Protein AF-A0A151CK76-F1 (afdb_monomer)

Organism: NCBI:txid1630136

Nearest PDB structures (foldseek):
  1dqe-assembly1_A  TM=3.018E-01  e=1.973E+00  Bombyx mori

pLDDT: mean 89.08, std 11.58, range [37.12, 98.38]

Secondary structure (DSSP, 8-state):
-PPPPPHHHHHHHTSPPPGGG-EEEEEEETTTEEEEEEE-SHHHHHHHHS--STT-EEE--HHHHHHHIIIII--HHHHHHHHHHHHH-SSHHHHHHHHHHHHHHHHHHHHHHHTT---

Structure (mmCIF, N/CA/C/O backbone):
data_AF-A0A151CK76-F1
#
_entry.id   AF-A0A151CK76-F1
#
loop_
_atom_site.group_PDB
_atom_site.id
_atom_site.type_symbol
_atom_site.label_atom_id
_atom_site.label_alt_id
_atom_site.label_comp_id
_atom_site.label_asym_id
_atom_site.label_entity_id
_atom_site.label_seq_id
_atom_site.pdbx_PDB_ins_code
_atom_site.Cartn_x
_atom_site.Cartn_y
_atom_site.Cartn_z
_atom_site.occupancy
_atom_site.B_iso_or_equiv
_atom_site.auth_seq_id
_atom_site.auth_comp_id
_atom_site.auth_asym_id
_atom_site.auth_atom_id
_atom_site.pdbx_PDB_model_num
ATOM 1 N N . MET A 1 1 ? -14.983 19.198 9.510 1.00 37.12 1 MET A N 1
ATOM 2 C CA . MET A 1 1 ? -15.018 18.260 10.650 1.00 37.12 1 MET A 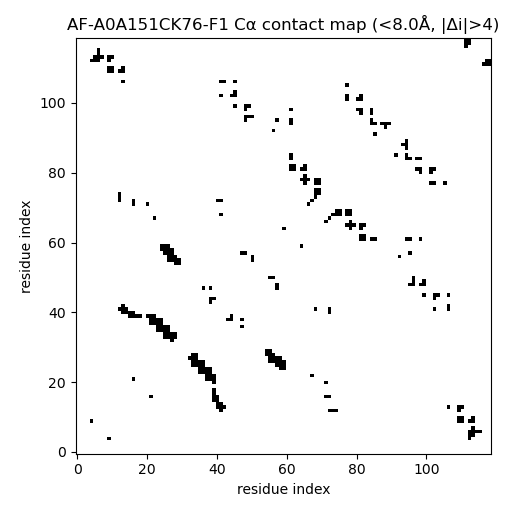CA 1
ATOM 3 C C . MET A 1 1 ? -14.201 17.049 10.220 1.00 37.12 1 MET A C 1
ATOM 5 O O . MET A 1 1 ? -14.651 16.360 9.319 1.00 37.12 1 MET A O 1
ATOM 9 N N . LYS A 1 2 ? -12.963 16.871 10.708 1.00 46.72 2 LYS A N 1
ATOM 10 C CA . LYS A 1 2 ? -12.204 15.639 10.419 1.00 46.72 2 LYS A CA 1
ATOM 11 C C . LYS A 1 2 ? -12.940 14.511 11.141 1.00 46.72 2 LYS A C 1
ATOM 13 O O . LYS A 1 2 ? -13.109 14.603 12.353 1.00 46.72 2 LYS A O 1
ATOM 18 N N . ALA A 1 3 ? -13.474 13.543 10.403 1.00 59.69 3 ALA A N 1
ATOM 19 C CA . ALA A 1 3 ? -14.060 12.362 11.018 1.00 59.69 3 ALA A CA 1
ATOM 20 C C . ALA A 1 3 ? -12.950 11.649 11.800 1.00 59.69 3 ALA A C 1
ATOM 22 O O . ALA A 1 3 ? -11.884 11.383 11.245 1.00 59.69 3 ALA A O 1
ATOM 23 N N . PHE A 1 4 ? -13.166 11.422 13.093 1.00 77.00 4 PHE A N 1
ATOM 24 C CA . PHE A 1 4 ? -12.249 10.620 13.892 1.00 77.00 4 PHE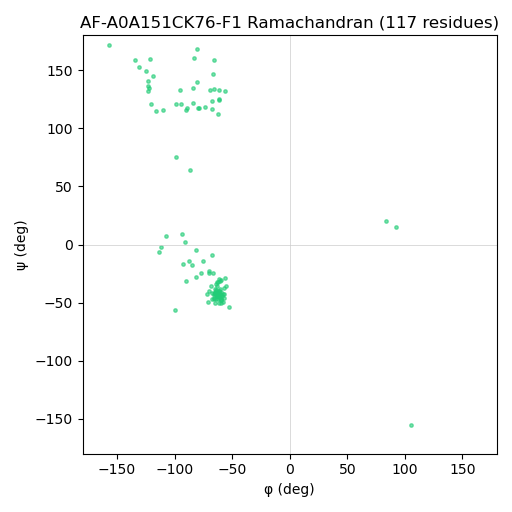 A CA 1
ATOM 25 C C . PHE A 1 4 ? -12.439 9.161 13.485 1.00 77.00 4 PHE A C 1
ATOM 27 O O . PHE A 1 4 ? -13.540 8.631 13.614 1.00 77.00 4 PHE A O 1
ATOM 34 N N . MET A 1 5 ? -11.378 8.545 12.966 1.00 88.81 5 MET A N 1
ATOM 35 C CA . MET A 1 5 ? -11.363 7.124 12.640 1.00 88.81 5 MET A CA 1
ATOM 36 C C . MET A 1 5 ? -11.393 6.299 13.928 1.00 88.81 5 MET A C 1
ATOM 38 O O . MET A 1 5 ? -10.647 6.559 14.872 1.00 88.81 5 MET A O 1
ATOM 42 N N . THR A 1 6 ? -12.264 5.299 13.968 1.00 93.31 6 THR A N 1
ATOM 43 C CA . THR A 1 6 ? -12.392 4.369 15.090 1.00 93.31 6 THR A CA 1
ATOM 44 C C . THR A 1 6 ? -11.359 3.244 15.009 1.00 93.31 6 THR A C 1
ATOM 46 O O . THR A 1 6 ? -10.859 2.907 13.937 1.00 93.31 6 THR A O 1
ATOM 49 N N . GLN A 1 7 ? -11.093 2.578 16.138 1.00 93.31 7 GLN A N 1
ATOM 50 C CA . GLN A 1 7 ? -10.227 1.387 16.173 1.00 93.31 7 GLN A CA 1
ATOM 51 C C . GLN A 1 7 ? -10.727 0.276 15.245 1.00 93.31 7 GLN A C 1
ATOM 53 O O . GLN A 1 7 ? -9.930 -0.406 14.609 1.00 93.31 7 GLN A O 1
ATOM 58 N N . LYS A 1 8 ? -12.054 0.106 15.149 1.00 94.00 8 LYS A N 1
ATOM 59 C CA . LYS A 1 8 ? -12.674 -0.908 14.291 1.00 94.00 8 LYS A CA 1
ATOM 60 C C . LYS A 1 8 ? -12.453 -0.602 12.811 1.00 94.00 8 LYS A C 1
ATOM 62 O O . LYS A 1 8 ? -12.174 -1.519 12.050 1.00 94.00 8 LYS A O 1
ATOM 67 N N . GLU A 1 9 ? -12.576 0.660 12.410 1.00 94.75 9 GLU A N 1
ATOM 68 C CA . GLU A 1 9 ? -12.291 1.082 11.034 1.00 94.75 9 GLU A CA 1
ATOM 69 C C . GLU A 1 9 ? -10.806 0.920 10.711 1.00 94.75 9 GLU A C 1
ATOM 71 O O . GLU A 1 9 ? -10.475 0.363 9.671 1.00 94.75 9 GLU A O 1
ATOM 76 N N . ALA A 1 10 ? -9.911 1.309 11.624 1.00 96.19 10 ALA A N 1
ATOM 77 C CA . ALA A 1 10 ? -8.477 1.118 11.428 1.00 96.19 10 ALA A CA 1
ATOM 78 C C . ALA A 1 10 ? -8.101 -0.368 11.295 1.00 96.19 10 ALA A C 1
ATOM 80 O O . ALA A 1 10 ? -7.380 -0.746 10.376 1.00 96.19 10 ALA A O 1
ATOM 81 N N . ALA A 1 11 ? -8.645 -1.225 12.165 1.00 96.06 11 ALA A N 1
ATOM 82 C CA . ALA A 1 11 ? -8.458 -2.671 12.081 1.00 96.06 11 ALA A CA 1
ATOM 83 C C . ALA A 1 11 ? -9.051 -3.259 10.792 1.00 96.06 11 ALA A C 1
ATOM 85 O O . ALA A 1 11 ? -8.477 -4.179 10.223 1.00 96.06 11 ALA A O 1
ATOM 86 N N . HIS A 1 12 ? -10.176 -2.722 10.310 1.00 96.75 12 HIS A N 1
ATOM 87 C CA . HIS A 1 12 ? -10.742 -3.129 9.029 1.00 96.75 12 HIS A CA 1
ATOM 88 C C . HIS A 1 12 ? -9.814 -2.774 7.865 1.00 96.75 12 HIS A C 1
ATOM 90 O O . HIS A 1 12 ? -9.627 -3.607 6.993 1.00 96.75 12 HIS A O 1
ATOM 96 N N . LEU A 1 13 ? -9.192 -1.594 7.844 1.00 97.75 13 LEU A N 1
ATOM 97 C CA . LEU A 1 13 ? -8.258 -1.222 6.772 1.00 97.75 13 LEU A CA 1
ATOM 98 C C . LEU A 1 13 ? -6.939 -2.016 6.805 1.00 97.75 13 LEU A C 1
ATOM 100 O O . LEU A 1 13 ? -6.305 -2.173 5.770 1.00 97.75 13 LEU A O 1
ATOM 104 N N . LEU A 1 14 ? -6.536 -2.533 7.969 1.00 97.50 14 LEU A N 1
ATOM 105 C CA . LEU A 1 14 ? -5.331 -3.362 8.135 1.00 97.50 14 LEU A CA 1
ATOM 106 C C . LEU A 1 14 ? -5.580 -4.871 7.986 1.00 97.50 14 LEU A C 1
ATOM 108 O O . LEU A 1 14 ? -4.661 -5.658 8.202 1.00 97.50 14 LEU A O 1
ATOM 112 N N . ARG A 1 15 ? -6.812 -5.288 7.688 1.00 98.00 15 ARG A N 1
ATOM 113 C CA . ARG A 1 15 ? -7.159 -6.707 7.546 1.00 98.00 15 ARG A CA 1
ATOM 114 C C . ARG A 1 15 ? -6.455 -7.346 6.345 1.00 98.00 15 ARG A C 1
ATOM 116 O O . ARG A 1 15 ? -6.125 -6.659 5.382 1.00 98.00 15 ARG A O 1
ATOM 123 N N . GLU A 1 16 ? -6.350 -8.666 6.395 1.00 98.38 16 GLU A N 1
ATOM 124 C CA . GLU A 1 16 ? -6.133 -9.505 5.216 1.00 98.38 16 GLU A CA 1
ATOM 125 C C . GLU A 1 16 ? -7.363 -9.431 4.298 1.00 98.38 16 GLU A C 1
ATOM 127 O O . GLU A 1 16 ? -8.507 -9.468 4.774 1.00 98.38 16 GLU A O 1
ATOM 132 N N . VAL A 1 17 ? -7.135 -9.257 2.999 1.00 98.06 17 VAL A N 1
ATOM 133 C CA . VAL A 1 17 ? -8.191 -9.224 1.977 1.00 98.06 17 VAL A CA 1
ATOM 134 C C . VAL A 1 17 ? -8.630 -10.639 1.598 1.00 98.06 17 VAL A C 1
ATOM 136 O O . VAL A 1 17 ? -7.998 -11.624 1.971 1.00 98.06 17 VAL A O 1
ATOM 139 N N . ASP A 1 18 ? -9.735 -10.761 0.862 1.00 97.25 18 ASP A N 1
ATOM 140 C CA . ASP A 1 18 ? -10.179 -12.071 0.392 1.00 97.25 18 ASP A CA 1
ATOM 141 C C . ASP A 1 18 ? -9.174 -12.653 -0.630 1.00 97.25 18 ASP A C 1
ATOM 143 O O . ASP A 1 18 ? -8.596 -11.898 -1.416 1.00 97.25 18 ASP A O 1
ATOM 147 N N . PRO A 1 19 ? -8.973 -13.986 -0.687 1.00 96.06 19 PRO A N 1
ATOM 148 C CA . PRO A 1 19 ? -7.989 -14.604 -1.585 1.00 96.06 19 PRO A CA 1
ATOM 149 C C . PRO A 1 19 ? -8.158 -14.263 -3.073 1.00 96.06 19 PRO A C 1
ATOM 151 O O . PRO A 1 19 ? -7.180 -14.244 -3.818 1.00 96.06 19 PRO A O 1
ATOM 154 N N . ASP A 1 20 ? -9.392 -13.992 -3.505 1.00 97.00 20 ASP A N 1
ATOM 155 C CA . ASP A 1 20 ? -9.712 -13.605 -4.884 1.00 97.00 20 ASP A CA 1
ATOM 156 C C . ASP A 1 20 ? -9.326 -12.145 -5.200 1.00 97.00 20 ASP A C 1
ATOM 158 O O . ASP A 1 20 ? -9.245 -11.773 -6.372 1.00 97.00 20 ASP A O 1
ATOM 162 N N . ASP A 1 21 ? -9.048 -11.339 -4.171 1.00 97.50 21 ASP A N 1
ATOM 163 C CA . ASP A 1 21 ? -8.699 -9.920 -4.267 1.00 97.50 21 ASP A CA 1
ATOM 164 C C . ASP A 1 21 ? -7.214 -9.636 -3.974 1.00 97.50 21 ASP A C 1
ATOM 166 O O . ASP A 1 21 ? -6.803 -8.472 -3.896 1.00 97.50 21 ASP A O 1
ATOM 170 N N . ILE A 1 22 ? -6.389 -10.676 -3.812 1.00 96.81 22 ILE A N 1
ATOM 171 C CA . ILE A 1 22 ? -4.942 -10.538 -3.605 1.00 96.81 22 ILE A CA 1
ATOM 172 C C . ILE A 1 22 ? -4.319 -9.732 -4.747 1.00 96.81 22 ILE A C 1
ATOM 174 O O . ILE A 1 22 ? -4.520 -10.012 -5.934 1.00 96.81 22 ILE A O 1
ATOM 178 N N . LEU A 1 23 ? -3.495 -8.751 -4.384 1.00 95.12 23 LEU A N 1
ATOM 179 C CA . LEU A 1 23 ? -2.700 -8.015 -5.350 1.00 95.12 23 LEU A CA 1
ATOM 180 C C . LEU A 1 23 ? -1.481 -8.852 -5.743 1.00 95.12 23 LEU A C 1
ATOM 182 O O . LEU A 1 23 ? -0.609 -9.131 -4.924 1.00 95.12 23 LEU A O 1
ATOM 186 N N . VAL A 1 24 ? -1.397 -9.212 -7.023 1.00 92.31 24 VAL A N 1
ATOM 187 C CA . VAL A 1 24 ? -0.193 -9.816 -7.604 1.00 92.31 24 VAL A CA 1
ATOM 188 C C . VAL A 1 24 ? 0.700 -8.695 -8.125 1.00 92.31 24 VAL A C 1
ATOM 190 O O . VAL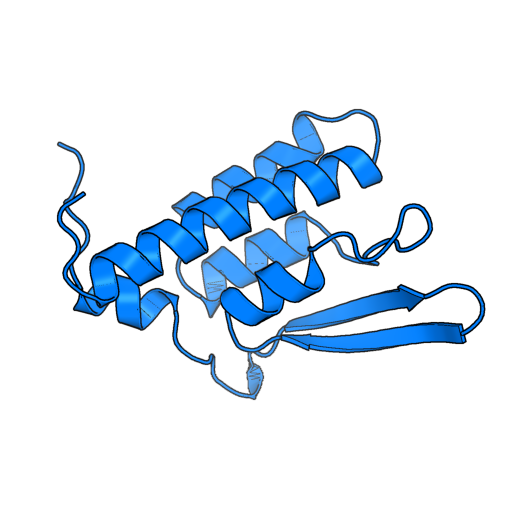 A 1 24 ? 0.328 -7.973 -9.055 1.00 92.31 24 VAL A O 1
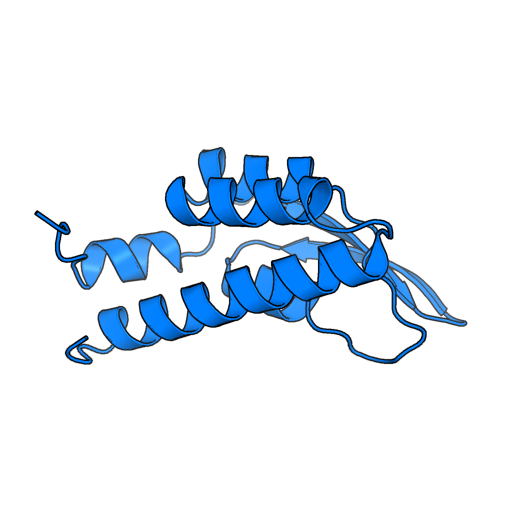ATOM 193 N N . ALA A 1 25 ? 1.876 -8.552 -7.527 1.00 90.50 25 ALA A N 1
ATOM 194 C CA . ALA A 1 25 ? 2.891 -7.583 -7.918 1.00 90.50 25 ALA A CA 1
ATOM 195 C C . ALA A 1 25 ? 4.193 -8.300 -8.287 1.00 90.50 25 ALA A C 1
ATOM 197 O O . ALA A 1 25 ? 4.414 -9.436 -7.888 1.00 90.50 25 ALA A O 1
ATOM 198 N N . ALA A 1 26 ? 5.064 -7.641 -9.047 1.00 88.12 26 ALA A N 1
ATOM 199 C CA . ALA A 1 26 ? 6.357 -8.200 -9.422 1.00 88.12 26 ALA A CA 1
ATOM 200 C C . ALA A 1 26 ? 7.486 -7.273 -8.975 1.00 88.12 26 ALA A C 1
ATOM 202 O O . ALA A 1 26 ? 7.393 -6.051 -9.109 1.00 88.12 26 ALA A O 1
ATOM 203 N N . ARG A 1 27 ? 8.585 -7.840 -8.486 1.00 84.94 27 ARG A N 1
ATOM 204 C CA . ARG A 1 27 ? 9.790 -7.101 -8.101 1.00 84.94 27 ARG A CA 1
ATOM 205 C C . ARG A 1 27 ? 10.994 -7.615 -8.873 1.00 84.94 27 ARG A C 1
ATOM 207 O O . ARG A 1 27 ? 11.205 -8.820 -8.994 1.00 84.94 27 ARG A O 1
ATOM 214 N N . MET A 1 28 ? 11.802 -6.692 -9.392 1.00 82.88 28 MET A N 1
ATOM 215 C CA . MET A 1 28 ? 13.093 -7.031 -9.984 1.00 82.88 28 MET A CA 1
ATOM 216 C C . MET A 1 28 ? 14.172 -7.004 -8.899 1.00 82.88 28 MET A C 1
ATO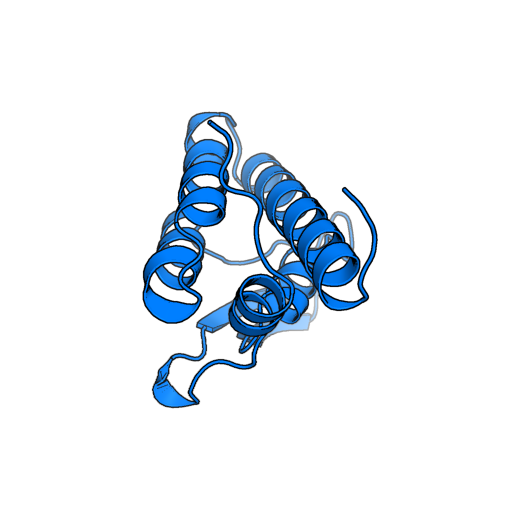M 218 O O . MET A 1 28 ? 14.469 -5.945 -8.346 1.00 82.88 28 MET A O 1
ATOM 222 N N . HIS A 1 29 ? 14.798 -8.153 -8.653 1.00 80.12 29 HIS A N 1
ATOM 223 C CA . HIS A 1 29 ? 15.976 -8.289 -7.801 1.00 80.12 29 HIS A CA 1
ATOM 224 C C . HIS A 1 29 ? 17.194 -8.617 -8.659 1.00 80.12 29 HIS A C 1
ATOM 226 O O . HIS A 1 29 ? 17.273 -9.678 -9.277 1.00 80.12 29 HIS A O 1
ATOM 232 N N . TYR A 1 30 ? 18.188 -7.735 -8.703 1.00 76.38 30 TYR A N 1
ATOM 233 C CA . TYR A 1 30 ? 19.412 -8.009 -9.456 1.00 76.38 30 TYR A CA 1
ATOM 234 C C . TYR A 1 30 ? 20.413 -8.852 -8.636 1.00 76.38 30 TYR A C 1
ATOM 236 O O . TYR A 1 30 ? 20.684 -8.498 -7.488 1.00 76.38 30 TYR A O 1
ATOM 244 N N . PRO A 1 31 ? 21.051 -9.907 -9.198 1.00 80.38 31 PRO A N 1
ATOM 245 C CA . PRO A 1 31 ? 20.924 -10.448 -10.561 1.00 80.38 31 PRO A CA 1
ATOM 246 C C . PRO A 1 31 ? 19.896 -11.591 -10.690 1.00 80.38 31 PRO A C 1
ATOM 248 O O . PRO A 1 31 ? 19.863 -12.260 -11.720 1.00 80.38 31 PRO A O 1
ATOM 251 N N . SER A 1 32 ? 19.108 -11.851 -9.646 1.00 82.00 32 SER A N 1
ATOM 252 C CA . SER A 1 32 ? 18.200 -13.000 -9.520 1.00 82.00 32 SER A CA 1
ATOM 253 C C . SER A 1 32 ? 17.020 -13.003 -10.501 1.00 82.00 32 SER A C 1
ATOM 255 O O . SER A 1 32 ? 16.524 -14.076 -10.835 1.00 82.00 32 SER A O 1
ATOM 257 N N . GLY A 1 33 ? 16.610 -11.838 -11.012 1.00 83.88 33 GLY A N 1
ATOM 258 C CA . GLY A 1 33 ? 15.515 -11.696 -11.972 1.00 83.88 33 GLY A CA 1
ATOM 259 C C . GLY A 1 33 ? 14.239 -11.127 -11.350 1.00 83.88 33 GLY A C 1
ATOM 260 O O . GLY A 1 33 ? 14.295 -10.383 -10.373 1.00 83.88 33 GLY A O 1
ATOM 261 N N . ILE A 1 34 ? 13.095 -11.437 -11.966 1.00 86.00 34 ILE A N 1
ATOM 262 C CA . ILE A 1 34 ? 11.770 -10.963 -11.543 1.00 86.00 34 ILE A CA 1
ATOM 263 C C . ILE A 1 34 ? 11.121 -12.022 -10.652 1.00 86.00 34 ILE A C 1
ATOM 265 O O . ILE A 1 34 ? 11.110 -13.201 -11.007 1.00 86.00 34 ILE A O 1
ATOM 269 N N . HIS A 1 35 ? 10.574 -11.587 -9.522 1.00 85.44 35 HIS A N 1
ATOM 270 C CA . HIS A 1 35 ? 9.851 -12.418 -8.570 1.00 85.44 35 HIS A CA 1
ATOM 271 C C . HIS A 1 35 ? 8.446 -11.858 -8.368 1.00 85.44 35 HIS A C 1
ATOM 273 O O . HIS A 1 35 ? 8.296 -10.653 -8.163 1.00 85.44 35 HIS A O 1
ATOM 279 N N . ASP A 1 36 ? 7.445 -12.732 -8.433 1.00 90.00 36 ASP A N 1
ATOM 280 C CA . ASP A 1 36 ? 6.071 -12.370 -8.100 1.00 90.00 36 ASP A CA 1
ATOM 281 C C . ASP A 1 36 ? 5.895 -12.385 -6.579 1.00 90.00 36 ASP A C 1
ATOM 283 O O . ASP A 1 36 ? 6.404 -13.270 -5.885 1.00 90.00 36 ASP A O 1
ATOM 287 N N . GLU A 1 37 ? 5.155 -11.407 -6.080 1.00 90.44 37 GLU A N 1
ATOM 288 C CA . GLU A 1 37 ? 4.740 -11.281 -4.694 1.00 90.44 37 GLU A CA 1
ATOM 289 C C . GLU A 1 37 ? 3.211 -11.207 -4.644 1.00 90.44 37 GLU A C 1
ATOM 291 O O . GLU A 1 37 ? 2.566 -10.530 -5.452 1.00 90.44 37 GLU A O 1
ATOM 296 N N . TRP A 1 38 ? 2.640 -11.943 -3.697 1.00 94.81 38 TRP A N 1
ATOM 297 C CA . TRP A 1 38 ? 1.221 -11.914 -3.371 1.00 94.81 38 TRP A CA 1
ATOM 298 C C . TRP A 1 38 ? 1.051 -11.024 -2.155 1.00 94.81 38 TRP A C 1
ATOM 300 O O . TRP A 1 38 ? 1.676 -11.280 -1.132 1.00 94.81 38 TRP A O 1
ATOM 310 N N . ILE A 1 39 ? 0.259 -9.971 -2.307 1.00 96.25 39 ILE A N 1
ATOM 311 C CA . ILE A 1 39 ? 0.056 -8.950 -1.287 1.00 96.25 39 ILE A CA 1
ATOM 312 C C . ILE A 1 39 ? -1.410 -8.994 -0.878 1.00 96.25 39 ILE A C 1
ATOM 314 O O . ILE A 1 39 ? -2.294 -8.690 -1.687 1.00 96.25 39 ILE A O 1
ATOM 318 N N . ASP A 1 40 ? -1.661 -9.357 0.374 1.00 97.69 40 ASP A N 1
ATOM 319 C CA . ASP A 1 40 ? -3.009 -9.486 0.926 1.00 97.69 40 ASP A CA 1
ATOM 320 C C . ASP A 1 40 ? -3.328 -8.454 2.021 1.00 97.69 40 ASP A C 1
ATOM 322 O O . ASP A 1 40 ? -4.480 -8.314 2.434 1.00 97.69 40 ASP A O 1
ATOM 326 N N . THR A 1 41 ? -2.344 -7.658 2.448 1.00 98.12 41 THR A N 1
ATOM 327 C CA . THR A 1 41 ? -2.520 -6.596 3.450 1.00 98.12 41 THR A CA 1
ATOM 328 C C . THR A 1 41 ? -1.838 -5.290 3.036 1.00 98.12 41 THR A C 1
ATOM 330 O O . THR A 1 41 ? -0.880 -5.261 2.259 1.00 98.12 41 THR A O 1
ATOM 333 N N . LEU A 1 42 ? -2.282 -4.163 3.611 1.00 97.38 42 LEU A N 1
ATOM 334 C CA . LEU A 1 42 ? -1.567 -2.883 3.470 1.00 97.38 42 LEU A CA 1
ATOM 335 C C . LEU A 1 42 ? -0.146 -2.928 4.050 1.00 97.38 42 LEU A C 1
ATOM 337 O O . LEU A 1 42 ? 0.727 -2.188 3.597 1.00 97.38 42 LEU A O 1
ATOM 341 N N . GLU A 1 43 ? 0.085 -3.757 5.069 1.00 97.12 43 GLU A N 1
ATOM 342 C CA . GLU A 1 43 ? 1.405 -3.907 5.677 1.00 97.12 43 GLU A CA 1
ATOM 343 C C . GLU A 1 43 ? 2.359 -4.652 4.741 1.00 97.12 43 GLU A C 1
ATOM 345 O O . GLU A 1 43 ? 3.482 -4.201 4.535 1.00 97.12 43 GLU A O 1
ATOM 350 N N . GLU A 1 44 ? 1.907 -5.719 4.086 1.00 96.69 44 GLU A N 1
ATOM 351 C CA . GLU A 1 44 ? 2.680 -6.364 3.022 1.00 96.69 44 GLU A CA 1
ATOM 352 C C . GLU A 1 44 ? 2.943 -5.424 1.848 1.00 96.69 44 GLU A C 1
ATOM 354 O O . GLU A 1 44 ? 4.071 -5.369 1.364 1.00 96.69 44 GLU A O 1
ATOM 359 N N . LEU A 1 45 ? 1.965 -4.602 1.445 1.00 95.75 45 LEU A N 1
ATOM 360 C CA . LEU A 1 45 ? 2.193 -3.584 0.417 1.00 95.75 45 LEU A CA 1
ATOM 361 C C . LEU A 1 45 ? 3.292 -2.592 0.832 1.00 95.75 45 LEU A C 1
ATOM 363 O O . LEU A 1 45 ? 4.123 -2.204 0.011 1.00 95.75 45 LEU A O 1
ATOM 367 N N . MET A 1 46 ? 3.316 -2.176 2.102 1.00 95.50 46 MET A N 1
ATOM 368 C CA . MET A 1 46 ? 4.374 -1.316 2.639 1.00 95.50 46 MET A CA 1
ATOM 369 C C . MET A 1 46 ? 5.749 -1.983 2.505 1.00 95.50 46 MET A C 1
ATOM 371 O O . MET A 1 46 ? 6.685 -1.339 2.031 1.00 95.50 46 MET A O 1
ATOM 375 N N . TRP A 1 47 ? 5.874 -3.261 2.874 1.00 92.81 47 TRP A N 1
ATOM 376 C CA . TRP A 1 47 ? 7.121 -4.021 2.723 1.00 92.81 47 TRP A CA 1
ATOM 377 C C . TRP A 1 47 ? 7.512 -4.195 1.251 1.00 92.81 47 TRP A C 1
ATOM 379 O O . TRP A 1 47 ? 8.670 -3.982 0.885 1.00 92.81 47 TRP A O 1
ATOM 389 N N . PHE A 1 48 ? 6.539 -4.481 0.385 1.00 91.81 48 PHE A N 1
ATOM 390 C CA . PHE A 1 48 ? 6.726 -4.586 -1.058 1.00 91.81 48 PHE A CA 1
ATOM 391 C C . PHE A 1 48 ? 7.182 -3.263 -1.696 1.00 91.81 48 PHE A C 1
ATOM 393 O O . PHE A 1 48 ? 7.925 -3.263 -2.675 1.00 91.81 48 PHE A O 1
ATOM 400 N N . LEU A 1 49 ? 6.762 -2.116 -1.175 1.00 91.25 49 LEU A N 1
ATOM 401 C CA . LEU A 1 49 ? 7.214 -0.819 -1.677 1.00 91.25 49 LEU A CA 1
ATOM 402 C C . LEU A 1 49 ? 8.537 -0.370 -1.056 1.00 91.25 49 LEU A C 1
ATOM 404 O O . LEU A 1 49 ? 9.202 0.505 -1.612 1.00 91.25 49 LEU A O 1
ATOM 408 N N . GLN A 1 50 ? 8.930 -0.959 0.076 1.00 89.44 50 GLN A N 1
ATOM 409 C CA . GLN A 1 50 ? 10.151 -0.585 0.766 1.00 89.44 50 GLN A CA 1
ATOM 410 C C . GLN A 1 50 ? 11.376 -0.832 -0.133 1.00 89.44 50 GLN A C 1
ATOM 412 O O . GLN A 1 50 ? 11.596 -1.968 -0.586 1.00 89.44 50 GLN A O 1
ATOM 417 N N . PRO A 1 51 ? 12.217 0.196 -0.358 1.00 75.06 51 PRO A N 1
ATOM 418 C CA . PRO A 1 51 ? 13.468 0.032 -1.084 1.00 75.06 51 PRO A CA 1
ATOM 419 C C . PRO A 1 51 ? 14.390 -0.924 -0.319 1.00 75.06 51 PRO A C 1
ATOM 421 O O . PRO A 1 51 ? 14.868 -0.602 0.768 1.00 75.06 51 PRO A O 1
ATOM 424 N N . ALA A 1 52 ? 14.644 -2.112 -0.871 1.00 72.50 52 ALA A N 1
ATOM 425 C CA . ALA A 1 52 ? 15.568 -3.075 -0.265 1.00 72.50 52 ALA A CA 1
ATOM 426 C C . ALA A 1 52 ? 17.037 -2.754 -0.604 1.00 72.50 52 ALA A C 1
ATOM 428 O O . ALA A 1 52 ? 17.941 -3.051 0.177 1.00 72.50 52 ALA A O 1
ATOM 429 N N . SER A 1 53 ? 17.276 -2.120 -1.756 1.00 75.19 53 SER A N 1
ATOM 430 C CA . SER A 1 53 ? 18.575 -1.603 -2.186 1.00 75.19 53 SER A CA 1
ATOM 431 C C . SER A 1 53 ? 18.394 -0.488 -3.225 1.00 75.19 53 SER A C 1
ATOM 433 O O . SER A 1 53 ? 17.297 -0.288 -3.740 1.00 75.19 53 SER A O 1
ATOM 435 N N . ASP A 1 54 ? 19.476 0.204 -3.582 1.00 72.12 54 ASP A N 1
ATOM 436 C CA . ASP A 1 54 ? 19.517 1.187 -4.677 1.00 72.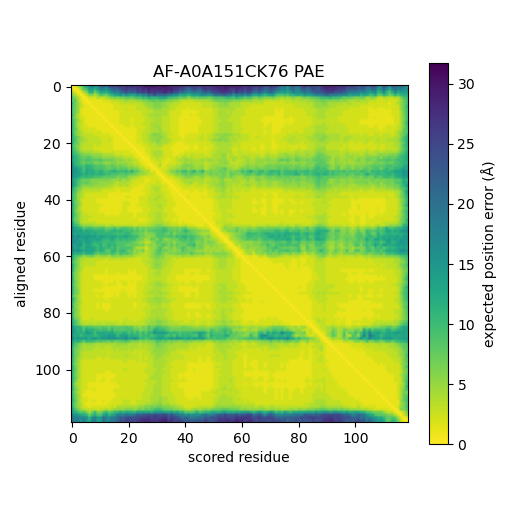12 54 ASP A CA 1
ATOM 437 C C . ASP A 1 54 ? 19.344 0.563 -6.078 1.00 72.12 54 ASP A C 1
ATOM 439 O O . ASP A 1 54 ? 19.212 1.280 -7.071 1.00 72.12 54 ASP A O 1
ATOM 443 N N . ARG A 1 55 ? 19.359 -0.772 -6.174 1.00 72.69 55 ARG A N 1
ATOM 444 C CA . ARG A 1 55 ? 19.214 -1.544 -7.419 1.00 72.69 55 ARG A CA 1
ATOM 445 C C . ARG A 1 55 ? 17.908 -2.331 -7.494 1.00 72.69 55 ARG A C 1
ATOM 447 O O . ARG A 1 55 ? 17.666 -2.984 -8.509 1.00 72.69 55 ARG A O 1
ATOM 454 N N . ASP A 1 56 ? 17.094 -2.270 -6.447 1.00 73.12 56 ASP A N 1
ATOM 455 C CA . ASP A 1 56 ? 15.817 -2.964 -6.365 1.00 73.12 56 ASP A CA 1
ATOM 456 C C . ASP A 1 56 ? 14.720 -2.004 -6.810 1.00 73.12 56 ASP A C 1
ATOM 458 O O . ASP A 1 56 ? 14.543 -0.932 -6.234 1.00 73.12 56 ASP A O 1
ATOM 462 N N . ILE A 1 57 ? 13.988 -2.384 -7.856 1.00 70.50 57 ILE A N 1
ATOM 463 C CA . ILE A 1 57 ? 12.920 -1.556 -8.416 1.00 70.50 57 ILE A CA 1
ATOM 464 C C . ILE A 1 57 ? 11.615 -2.351 -8.322 1.00 70.50 57 ILE A C 1
ATOM 466 O O . ILE A 1 57 ? 11.534 -3.446 -8.895 1.00 70.50 57 ILE A O 1
ATOM 470 N N . PRO A 1 58 ? 10.588 -1.832 -7.627 1.00 79.06 58 PRO A N 1
ATOM 471 C CA . PRO A 1 58 ? 9.274 -2.455 -7.635 1.00 79.06 58 PRO A CA 1
ATOM 472 C C . PRO A 1 58 ? 8.662 -2.320 -9.037 1.00 79.06 58 PRO A C 1
ATOM 474 O O . PRO A 1 58 ? 8.537 -1.227 -9.586 1.00 79.06 58 PRO A O 1
ATOM 477 N N . GLY A 1 59 ? 8.295 -3.446 -9.642 1.00 78.12 59 GLY A N 1
ATOM 478 C CA . GLY A 1 59 ? 7.666 -3.517 -10.959 1.00 78.12 59 GLY A CA 1
ATOM 479 C C . GLY A 1 59 ? 6.152 -3.372 -10.856 1.00 78.12 59 GLY A C 1
ATOM 480 O O . GLY A 1 59 ? 5.422 -4.311 -11.161 1.00 78.12 59 GLY A O 1
ATOM 481 N N . VAL A 1 60 ? 5.675 -2.209 -10.406 1.00 80.12 60 VAL A N 1
ATOM 482 C CA . VAL A 1 60 ? 4.247 -1.966 -10.128 1.00 80.12 60 VAL A CA 1
ATOM 483 C C . VAL A 1 60 ? 3.676 -0.770 -10.867 1.00 80.12 60 VAL A C 1
ATOM 485 O O . VAL A 1 60 ? 4.347 0.224 -11.115 1.00 80.12 60 VAL A O 1
ATOM 488 N N . SER A 1 61 ? 2.389 -0.846 -11.189 1.00 88.56 61 SER A N 1
ATOM 489 C CA . SER A 1 61 ? 1.630 0.309 -11.665 1.00 88.56 61 SER A CA 1
ATOM 490 C C . SER A 1 61 ? 1.136 1.123 -10.470 1.00 88.56 61 SER A C 1
ATOM 492 O O . SER A 1 61 ? 0.383 0.590 -9.661 1.00 88.56 61 SER A O 1
ATOM 494 N N . ILE A 1 62 ? 1.499 2.409 -10.377 1.00 91.75 62 ILE A N 1
ATOM 495 C CA . ILE A 1 62 ? 0.984 3.312 -9.328 1.00 91.75 62 ILE A CA 1
ATOM 496 C C . ILE A 1 62 ? -0.550 3.382 -9.368 1.00 91.75 62 ILE A C 1
ATOM 498 O O . ILE A 1 62 ? -1.197 3.279 -8.327 1.00 91.75 62 ILE A O 1
ATOM 502 N N . GLU A 1 63 ? -1.143 3.479 -10.560 1.00 93.69 63 GLU A N 1
ATOM 503 C CA . GLU A 1 63 ? -2.602 3.439 -10.716 1.00 93.69 63 GLU A CA 1
ATOM 504 C C . GLU A 1 63 ? -3.197 2.083 -10.303 1.00 93.69 63 GLU A C 1
ATOM 506 O O . GLU A 1 63 ? -4.252 2.041 -9.671 1.00 93.69 63 GLU A O 1
ATOM 511 N N . GLY A 1 64 ? -2.514 0.976 -10.612 1.00 93.56 64 GLY A N 1
ATOM 512 C CA . GLY A 1 64 ? -2.914 -0.361 -10.168 1.00 93.56 64 GLY A CA 1
ATOM 513 C C . GLY A 1 64 ? -2.928 -0.486 -8.643 1.00 93.56 64 GLY A C 1
ATOM 514 O O . GLY A 1 64 ? -3.914 -0.956 -8.077 1.00 93.56 64 GLY A O 1
ATOM 515 N N . LEU A 1 65 ? -1.882 0.014 -7.974 1.00 94.88 65 LEU A N 1
ATOM 516 C CA . LEU A 1 65 ? -1.809 0.061 -6.511 1.00 94.88 65 LEU A CA 1
ATOM 517 C C . LEU A 1 65 ? -2.951 0.885 -5.924 1.00 94.88 65 LEU A C 1
ATOM 519 O O . LEU A 1 65 ? -3.663 0.418 -5.040 1.00 94.88 65 LEU A O 1
ATOM 523 N N . ALA A 1 66 ? -3.153 2.100 -6.430 1.00 96.81 66 ALA A N 1
ATOM 524 C CA . ALA A 1 66 ? -4.214 2.965 -5.940 1.00 96.81 66 ALA A CA 1
ATOM 525 C C . ALA A 1 66 ? -5.605 2.355 -6.151 1.00 96.81 66 ALA A C 1
ATOM 527 O O . ALA A 1 66 ? -6.453 2.432 -5.265 1.00 96.81 66 ALA A O 1
ATOM 528 N N . SER A 1 67 ? -5.829 1.711 -7.297 1.00 97.31 67 SER A N 1
ATOM 529 C CA . SER A 1 67 ? -7.086 1.025 -7.590 1.00 97.31 67 SER A CA 1
ATOM 530 C C . SER A 1 67 ? -7.341 -0.140 -6.637 1.00 97.31 67 SER A C 1
ATOM 532 O O . SER A 1 67 ? -8.473 -0.310 -6.188 1.00 97.31 67 SER A O 1
ATOM 534 N N . TRP A 1 68 ? -6.315 -0.920 -6.290 1.00 97.94 68 TRP A N 1
ATOM 535 C CA . TRP A 1 68 ? -6.444 -1.986 -5.297 1.00 97.94 68 TRP A CA 1
ATOM 536 C C . TRP A 1 68 ? -6.735 -1.426 -3.895 1.00 97.94 68 TRP A C 1
ATOM 538 O O . TRP A 1 68 ? -7.680 -1.861 -3.237 1.00 97.94 68 TRP A O 1
ATOM 548 N N . ILE A 1 69 ? -6.010 -0.386 -3.470 1.00 98.38 69 ILE A N 1
ATOM 549 C CA . ILE A 1 69 ? -6.234 0.288 -2.179 1.00 98.38 69 ILE A CA 1
ATOM 550 C C . ILE A 1 69 ? -7.669 0.834 -2.075 1.00 98.38 69 ILE A C 1
ATOM 552 O O . ILE A 1 69 ? -8.317 0.708 -1.036 1.00 98.38 69 ILE A O 1
ATOM 556 N N . GLU A 1 70 ? -8.190 1.443 -3.137 1.00 98.38 70 GLU A N 1
ATOM 557 C CA . GLU A 1 70 ? -9.538 2.010 -3.125 1.00 98.38 70 GLU A CA 1
ATOM 558 C C . G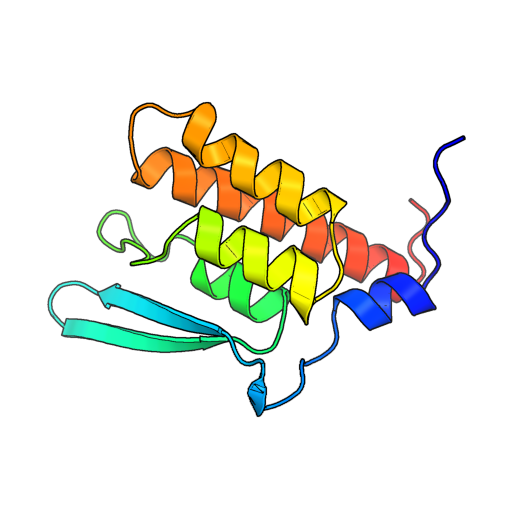LU A 1 70 ? -10.625 0.933 -3.118 1.00 98.38 70 GLU A C 1
ATOM 560 O O . GLU A 1 70 ? -11.549 1.005 -2.311 1.00 98.38 70 GLU A O 1
ATOM 565 N N . ASN A 1 71 ? -10.526 -0.051 -4.015 1.00 98.06 71 ASN A N 1
ATOM 566 C CA . ASN A 1 71 ? -11.633 -0.970 -4.287 1.00 98.06 71 ASN A CA 1
ATOM 567 C C . ASN A 1 71 ? -11.622 -2.218 -3.402 1.00 98.06 71 ASN A C 1
ATOM 569 O O . ASN A 1 71 ? -12.690 -2.741 -3.096 1.00 98.06 71 ASN A O 1
ATOM 573 N N . VAL A 1 72 ? -10.440 -2.689 -2.997 1.00 98.19 72 VAL A N 1
ATOM 574 C CA . VAL A 1 72 ? -10.285 -3.905 -2.186 1.00 98.19 72 VAL A CA 1
ATOM 575 C C . VAL A 1 72 ? -10.094 -3.541 -0.718 1.00 98.19 72 VAL A C 1
ATOM 577 O O . VAL A 1 72 ? -10.859 -3.959 0.155 1.00 98.19 72 VAL A O 1
ATOM 580 N N . VAL A 1 73 ? -9.088 -2.718 -0.420 1.00 98.12 73 VAL A N 1
ATOM 581 C CA . VAL A 1 73 ? -8.808 -2.331 0.970 1.00 98.12 73 VAL A CA 1
ATOM 582 C C . VAL A 1 73 ? -9.903 -1.405 1.505 1.00 98.12 73 VAL A C 1
ATOM 584 O O . VAL A 1 73 ? -10.334 -1.574 2.650 1.00 98.12 73 VAL A O 1
ATOM 587 N N . GLY A 1 74 ? -10.385 -0.478 0.671 1.00 97.75 74 GLY A N 1
ATOM 588 C CA . GLY A 1 74 ? -11.418 0.503 1.012 1.00 97.75 74 GLY A CA 1
ATOM 589 C C . GLY A 1 74 ? -10.874 1.843 1.521 1.00 97.75 74 GLY A C 1
ATOM 590 O O . GLY A 1 74 ? -11.629 2.616 2.112 1.00 97.75 74 GLY A O 1
ATOM 591 N N . ASP A 1 75 ? -9.581 2.139 1.333 1.00 97.88 75 ASP A N 1
ATOM 592 C CA . ASP A 1 75 ? -8.962 3.395 1.785 1.00 97.88 75 ASP A CA 1
ATOM 593 C C . ASP A 1 75 ? -8.848 4.419 0.645 1.00 97.88 75 ASP A C 1
ATOM 595 O O . ASP A 1 75 ? -7.773 4.669 0.097 1.00 97.88 75 ASP A O 1
ATOM 599 N N . THR A 1 76 ? -9.973 5.042 0.286 1.00 97.31 76 THR A N 1
ATOM 600 C CA . THR A 1 76 ? -10.028 6.047 -0.792 1.00 97.31 76 THR A CA 1
ATOM 601 C C . THR A 1 76 ? -9.050 7.206 -0.576 1.00 97.31 76 THR A C 1
ATOM 603 O O . THR A 1 76 ? -8.454 7.691 -1.534 1.00 97.31 76 THR A O 1
ATOM 606 N N . ALA A 1 77 ? -8.836 7.634 0.675 1.00 95.81 77 ALA A N 1
ATOM 607 C CA . ALA A 1 77 ? -7.925 8.738 0.974 1.00 95.81 77 ALA A CA 1
ATOM 608 C C . ALA A 1 77 ? -6.472 8.367 0.647 1.00 95.81 77 ALA A C 1
ATOM 610 O O . ALA A 1 77 ? -5.775 9.127 -0.024 1.00 95.81 77 ALA A O 1
ATOM 611 N N . LEU A 1 78 ? -6.025 7.179 1.069 1.00 97.81 78 LEU A N 1
ATOM 612 C CA . LEU A 1 78 ? -4.695 6.691 0.709 1.00 97.81 78 LEU A CA 1
ATOM 613 C C . LEU A 1 78 ? -4.562 6.498 -0.808 1.00 97.81 78 LEU A C 1
ATOM 615 O O . LEU A 1 78 ? -3.540 6.875 -1.379 1.00 97.81 78 LEU A O 1
ATOM 619 N N . ALA A 1 79 ? -5.584 5.950 -1.469 1.00 98.12 79 ALA A N 1
ATOM 620 C CA . ALA A 1 79 ? -5.562 5.744 -2.914 1.00 98.12 79 ALA A CA 1
ATOM 621 C C . ALA A 1 79 ? -5.360 7.059 -3.688 1.00 98.12 79 ALA A C 1
ATOM 623 O O . ALA A 1 79 ? -4.535 7.121 -4.599 1.00 98.12 79 ALA A O 1
ATOM 624 N N . GLU A 1 80 ? -6.061 8.132 -3.310 1.00 97.44 80 GLU A N 1
ATOM 625 C CA . GLU A 1 80 ? -5.870 9.463 -3.901 1.00 97.44 80 GLU A CA 1
ATOM 626 C C . GLU A 1 80 ? -4.446 9.995 -3.697 1.00 97.44 80 GLU A C 1
ATOM 628 O O . GLU A 1 80 ? -3.840 10.524 -4.637 1.00 97.44 80 GLU A O 1
ATOM 633 N N . GLU A 1 81 ? -3.886 9.824 -2.496 1.00 96.94 81 GLU A N 1
ATOM 634 C CA . GLU A 1 81 ? -2.507 10.219 -2.209 1.00 96.94 81 GLU A CA 1
ATOM 635 C C . GLU A 1 81 ? -1.508 9.446 -3.076 1.00 96.94 81 GLU A C 1
ATOM 637 O O . GLU A 1 81 ? -0.620 10.062 -3.669 1.00 96.94 81 GLU A O 1
ATOM 642 N N . VAL A 1 82 ? -1.685 8.132 -3.229 1.00 96.31 82 VAL A N 1
ATOM 643 C CA . VAL A 1 82 ? -0.829 7.289 -4.076 1.00 96.31 82 VAL A CA 1
ATOM 644 C C . VAL A 1 82 ? -0.922 7.693 -5.553 1.00 96.31 82 VAL A C 1
ATOM 646 O O . VAL A 1 82 ? 0.113 7.880 -6.192 1.00 96.31 82 VAL A O 1
ATOM 649 N N . ARG A 1 83 ? -2.121 7.943 -6.102 1.00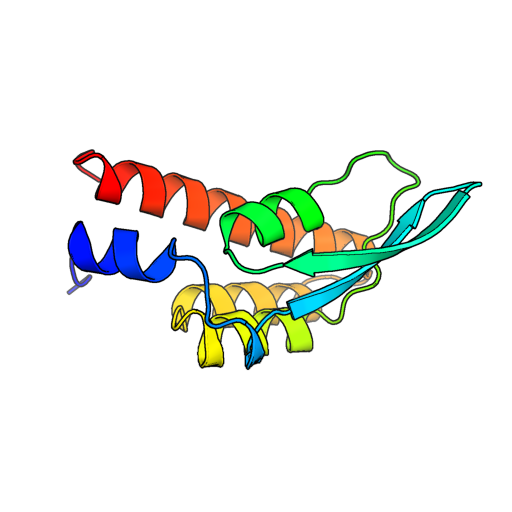 95.69 83 ARG A N 1
ATOM 650 C CA . ARG A 1 83 ? -2.271 8.430 -7.497 1.00 95.69 83 ARG A CA 1
ATOM 651 C C . ARG A 1 83 ? -1.568 9.759 -7.739 1.00 95.69 83 ARG A C 1
ATOM 653 O O . ARG A 1 83 ? -1.142 10.056 -8.855 1.00 95.69 83 ARG A O 1
ATOM 660 N N . SER A 1 84 ? -1.477 10.601 -6.712 1.00 95.25 84 SER A N 1
ATOM 661 C CA . SER A 1 84 ? -0.817 11.900 -6.833 1.00 95.25 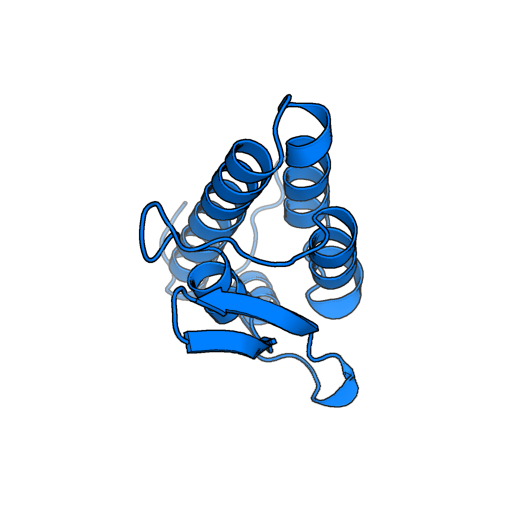84 SER A CA 1
ATOM 662 C C . SER A 1 84 ? 0.704 11.787 -7.001 1.00 95.25 84 SER A C 1
ATOM 664 O O . SER A 1 84 ? 1.309 12.694 -7.578 1.00 95.25 84 SER A O 1
ATOM 666 N N . CYS A 1 85 ? 1.316 10.674 -6.576 1.00 92.12 85 CYS A N 1
ATOM 667 C CA . CYS A 1 85 ? 2.756 10.441 -6.692 1.00 92.12 85 CYS A CA 1
ATOM 668 C C . CYS A 1 85 ? 3.206 10.393 -8.159 1.00 92.12 85 CYS A C 1
ATOM 670 O O . CYS A 1 85 ? 4.164 11.065 -8.527 1.00 92.12 85 CYS A O 1
ATOM 672 N N . GLU A 1 86 ? 2.470 9.702 -9.032 1.00 84.12 86 GLU A N 1
ATOM 673 C CA . GLU A 1 86 ? 2.816 9.630 -10.461 1.00 84.12 86 GLU A CA 1
ATOM 674 C C . GLU A 1 86 ? 2.749 11.005 -11.150 1.00 84.12 86 GLU A C 1
ATOM 676 O O . GLU A 1 86 ? 3.566 11.324 -12.007 1.00 84.12 86 GLU A O 1
ATOM 681 N N . LYS A 1 87 ? 1.816 11.868 -10.735 1.00 78.94 87 LYS A N 1
ATOM 682 C CA . LYS A 1 87 ? 1.654 13.218 -11.305 1.00 78.94 87 LYS A CA 1
ATOM 683 C C . LYS A 1 87 ? 2.705 14.214 -10.813 1.00 78.94 87 LYS A C 1
ATOM 685 O O . LYS A 1 87 ? 2.938 15.223 -11.476 1.00 78.94 87 LYS A O 1
ATOM 690 N N . SER A 1 88 ? 3.278 13.970 -9.637 1.00 78.50 88 SER A N 1
ATOM 691 C CA . SER A 1 88 ? 4.151 14.924 -8.942 1.00 78.50 88 SER A CA 1
ATOM 692 C C . SER A 1 88 ? 5.635 14.726 -9.252 1.00 78.50 88 SER A C 1
ATOM 694 O O . SER A 1 88 ? 6.428 15.635 -9.010 1.00 78.50 88 SER A O 1
ATOM 696 N N . HIS A 1 89 ? 6.015 13.568 -9.796 1.00 80.81 89 HIS A N 1
ATOM 697 C CA . HIS A 1 89 ? 7.409 13.184 -10.005 1.00 80.81 89 HIS A CA 1
ATOM 698 C C . HIS A 1 89 ? 7.728 12.957 -11.485 1.00 80.81 89 HIS A C 1
ATOM 700 O O . HIS A 1 89 ? 6.899 12.500 -12.265 1.00 80.81 89 HIS A O 1
ATOM 706 N N . SER A 1 90 ? 8.954 13.304 -11.884 1.00 77.00 90 SER A N 1
ATOM 707 C CA . SER A 1 90 ? 9.419 13.201 -13.273 1.00 77.00 90 SER A CA 1
ATOM 708 C C . SER A 1 90 ? 10.009 11.834 -13.624 1.00 77.00 90 SER A C 1
ATOM 710 O O . SER A 1 90 ? 10.203 11.547 -14.805 1.00 77.00 90 SER A O 1
ATOM 712 N N . ASN A 1 91 ? 10.305 10.998 -12.624 1.00 85.44 91 ASN A N 1
ATOM 713 C CA . ASN A 1 91 ? 10.804 9.644 -12.815 1.00 85.44 91 ASN A CA 1
ATOM 714 C C . ASN A 1 91 ? 10.014 8.639 -11.958 1.00 85.44 91 ASN A C 1
ATOM 716 O O . ASN A 1 91 ? 9.444 8.984 -10.924 1.00 85.44 91 ASN A O 1
ATOM 720 N N . PHE A 1 92 ? 9.974 7.393 -12.428 1.00 85.38 92 PHE A N 1
ATOM 721 C CA . PHE A 1 92 ? 9.178 6.325 -11.824 1.00 85.38 92 PHE A CA 1
ATOM 722 C C . PHE A 1 92 ? 9.692 5.898 -10.442 1.00 85.38 92 PHE A C 1
ATOM 724 O O . PHE A 1 92 ? 8.891 5.606 -9.561 1.00 85.38 92 PHE A O 1
ATOM 731 N N . VAL A 1 93 ? 11.011 5.904 -10.232 1.00 85.00 93 VAL A N 1
ATOM 732 C CA . VAL A 1 93 ? 11.622 5.501 -8.956 1.00 85.00 93 VAL A CA 1
ATOM 733 C C . VAL A 1 93 ? 11.206 6.459 -7.840 1.00 85.00 93 VAL A C 1
ATOM 735 O O . VAL A 1 93 ? 10.722 6.005 -6.808 1.00 85.00 93 VAL A O 1
ATOM 738 N N . ASP A 1 94 ? 11.287 7.768 -8.080 1.00 88.00 94 ASP A N 1
ATOM 739 C CA . ASP A 1 94 ? 10.835 8.796 -7.139 1.00 88.00 94 ASP A CA 1
ATOM 740 C C . ASP A 1 94 ? 9.331 8.663 -6.850 1.00 88.00 94 ASP A C 1
ATOM 742 O O . ASP A 1 94 ? 8.897 8.856 -5.716 1.00 88.00 94 ASP A O 1
ATOM 746 N N . ALA A 1 95 ? 8.519 8.321 -7.859 1.00 90.56 95 ALA A N 1
ATOM 747 C CA . ALA A 1 95 ? 7.084 8.107 -7.674 1.00 90.56 95 ALA A CA 1
ATOM 748 C C . ALA A 1 95 ? 6.798 6.884 -6.783 1.00 90.56 95 ALA A C 1
ATOM 750 O O . ALA A 1 95 ? 5.934 6.958 -5.907 1.00 90.56 95 ALA A O 1
ATOM 751 N N . CYS A 1 96 ? 7.534 5.784 -6.966 1.00 89.69 96 CYS A N 1
ATOM 752 C CA . CYS A 1 96 ? 7.452 4.602 -6.107 1.00 89.69 96 CYS A CA 1
ATOM 753 C C . CYS A 1 96 ? 7.915 4.896 -4.678 1.00 89.69 96 CYS A C 1
ATOM 755 O O . CYS A 1 96 ? 7.249 4.484 -3.731 1.00 89.69 96 CYS A O 1
ATOM 757 N N . GLU A 1 97 ? 9.010 5.637 -4.511 1.00 90.38 97 GLU A N 1
ATOM 758 C CA . GLU A 1 97 ? 9.503 6.030 -3.190 1.00 90.38 97 GLU A CA 1
ATOM 759 C C . GLU A 1 97 ? 8.501 6.955 -2.476 1.00 90.38 97 GLU A C 1
ATOM 761 O O . GLU A 1 97 ? 8.187 6.769 -1.300 1.00 90.38 97 GLU A O 1
ATOM 766 N N . ALA A 1 98 ? 7.912 7.913 -3.195 1.00 92.81 98 ALA A N 1
ATOM 767 C CA . ALA A 1 98 ? 6.855 8.757 -2.654 1.00 92.81 98 ALA A CA 1
ATOM 768 C C . ALA A 1 98 ? 5.635 7.925 -2.223 1.00 92.81 98 ALA A C 1
ATOM 770 O O . ALA A 1 98 ? 5.120 8.126 -1.121 1.00 92.81 98 ALA A O 1
ATOM 771 N N . ALA A 1 99 ? 5.202 6.967 -3.051 1.00 94.50 99 ALA A N 1
ATOM 772 C CA . ALA A 1 99 ? 4.105 6.062 -2.720 1.00 94.50 99 ALA A CA 1
ATOM 773 C C . ALA A 1 99 ? 4.422 5.208 -1.481 1.00 94.50 99 ALA A C 1
ATOM 775 O O . ALA A 1 99 ? 3.565 5.091 -0.604 1.00 94.50 99 ALA A O 1
ATOM 776 N N . TYR A 1 100 ? 5.654 4.697 -1.355 1.00 94.44 100 TYR A N 1
ATOM 777 C CA . TYR A 1 100 ? 6.120 4.003 -0.152 1.00 94.44 100 TYR A CA 1
ATOM 778 C C . TYR A 1 100 ? 5.891 4.854 1.099 1.00 94.44 100 TYR A C 1
ATOM 780 O O . TYR A 1 100 ? 5.219 4.403 2.023 1.00 94.44 100 TYR A O 1
ATOM 788 N N . TYR A 1 101 ? 6.366 6.104 1.127 1.00 95.19 101 TYR A N 1
ATOM 789 C CA . TYR A 1 101 ? 6.208 6.952 2.313 1.00 95.19 101 TYR A CA 1
ATOM 790 C C . TYR A 1 101 ? 4.742 7.255 2.648 1.00 95.19 101 TYR A C 1
ATOM 792 O O . TYR A 1 101 ? 4.396 7.381 3.828 1.00 95.19 101 TYR A O 1
ATOM 800 N N . LYS A 1 102 ? 3.862 7.355 1.641 1.00 97.06 102 LYS A N 1
ATOM 801 C CA . LYS A 1 102 ? 2.415 7.510 1.861 1.00 97.06 102 LYS A CA 1
ATOM 802 C C . LYS A 1 102 ? 1.808 6.281 2.523 1.00 97.06 102 LYS A C 1
ATOM 804 O O . LYS A 1 102 ? 1.137 6.413 3.548 1.00 97.06 102 LYS A O 1
ATOM 809 N N . VAL A 1 103 ? 2.090 5.102 1.974 1.00 97.31 103 VAL A N 1
ATOM 810 C CA . VAL A 1 103 ? 1.613 3.827 2.518 1.00 97.31 103 VAL A CA 1
ATOM 811 C C . VAL A 1 103 ? 2.183 3.603 3.920 1.00 97.31 103 VAL A C 1
ATOM 813 O O . VAL A 1 103 ? 1.421 3.334 4.842 1.00 97.31 103 VAL A O 1
ATOM 816 N N . GLU A 1 104 ? 3.484 3.811 4.127 1.00 97.38 104 GLU A N 1
ATOM 817 C CA . GLU A 1 104 ? 4.154 3.627 5.420 1.00 97.38 104 GLU A CA 1
ATOM 818 C C . GLU A 1 104 ? 3.556 4.528 6.512 1.00 97.38 104 GLU A C 1
ATOM 820 O O . GLU A 1 104 ? 3.212 4.063 7.602 1.00 97.38 104 GLU A O 1
ATOM 825 N N . THR A 1 105 ? 3.380 5.820 6.212 1.00 97.50 105 THR A N 1
ATOM 826 C CA . THR A 1 105 ? 2.766 6.779 7.143 1.00 97.50 105 THR A CA 1
ATOM 827 C C . THR A 1 105 ? 1.352 6.345 7.508 1.00 97.50 105 THR A C 1
ATOM 829 O O . THR A 1 105 ? 0.963 6.384 8.679 1.00 97.50 105 THR A O 1
ATOM 832 N N . ARG A 1 106 ? 0.579 5.908 6.510 1.00 97.62 106 ARG A N 1
ATOM 833 C CA . ARG A 1 106 ? -0.798 5.480 6.712 1.00 97.62 106 ARG A CA 1
ATOM 834 C C . ARG A 1 106 ? -0.879 4.204 7.542 1.00 97.62 106 ARG A C 1
ATOM 836 O O . ARG A 1 106 ? -1.639 4.185 8.505 1.00 97.62 106 ARG A O 1
ATOM 843 N N . VAL A 1 107 ? -0.072 3.190 7.237 1.00 97.94 107 VAL A N 1
ATOM 844 C CA . VAL A 1 107 ? -0.007 1.930 7.994 1.00 97.94 107 VAL A CA 1
ATOM 845 C C . VAL A 1 107 ? 0.353 2.196 9.453 1.00 97.94 107 VAL A C 1
ATOM 847 O O . VAL A 1 107 ? -0.378 1.761 10.341 1.00 97.94 107 VAL A O 1
ATOM 850 N N . LYS A 1 108 ? 1.407 2.979 9.722 1.00 97.06 108 LYS A N 1
ATOM 851 C CA . LYS A 1 108 ? 1.808 3.337 11.095 1.00 97.06 108 LYS A CA 1
ATOM 852 C C . LYS A 1 108 ? 0.673 4.026 11.855 1.00 97.06 108 LYS A C 1
ATOM 854 O O . LYS A 1 108 ? 0.350 3.629 12.971 1.00 97.06 108 LYS A O 1
ATOM 859 N N . HIS A 1 109 ? 0.015 4.996 11.225 1.00 95.50 109 HIS A N 1
ATOM 860 C CA . HIS A 1 109 ? -1.114 5.706 11.822 1.00 95.50 109 HIS A CA 1
ATOM 861 C C . HIS A 1 109 ? -2.309 4.781 12.122 1.00 95.50 109 HIS A C 1
ATOM 863 O O . HIS A 1 109 ? -2.897 4.852 13.203 1.00 95.50 109 HIS A O 1
ATOM 869 N N . LEU A 1 110 ? -2.657 3.877 11.200 1.00 96.31 110 LEU A N 1
ATOM 870 C CA . LEU A 1 110 ? -3.719 2.889 11.410 1.00 96.31 110 LEU A CA 1
ATOM 871 C C . LEU A 1 110 ? -3.370 1.926 12.554 1.00 96.31 110 LEU A C 1
ATOM 873 O O . LEU A 1 110 ? -4.225 1.632 13.389 1.00 96.31 110 LEU A O 1
ATOM 877 N N . GLN A 1 111 ? -2.116 1.471 12.633 1.00 95.75 111 GLN A N 1
ATOM 878 C CA . GLN A 1 111 ? -1.644 0.590 13.703 1.00 95.75 111 GLN A CA 1
ATOM 879 C C . GLN A 1 111 ? -1.696 1.283 15.073 1.00 95.75 111 GLN A C 1
ATOM 881 O O . GLN A 1 111 ? -2.068 0.655 16.065 1.00 95.75 111 GLN A O 1
ATOM 886 N N . GLU A 1 112 ? -1.357 2.572 15.146 1.00 95.25 112 GLU A N 1
ATOM 887 C CA . GLU A 1 112 ? -1.494 3.374 16.366 1.00 95.25 112 GLU A CA 1
ATOM 888 C C . GLU A 1 112 ? -2.953 3.461 16.817 1.00 95.25 112 GLU A C 1
ATOM 890 O O . GLU A 1 112 ? -3.253 3.134 17.968 1.00 95.25 112 GLU A O 1
ATOM 895 N N . ILE A 1 113 ? -3.868 3.819 15.908 1.00 94.44 113 ILE A N 1
ATOM 896 C CA . ILE A 1 113 ? -5.303 3.889 16.212 1.00 94.44 113 ILE A CA 1
ATOM 897 C C . ILE A 1 113 ? -5.817 2.521 16.666 1.00 94.44 113 ILE A C 1
ATOM 899 O O . ILE A 1 113 ? -6.470 2.429 17.704 1.00 94.44 113 ILE A O 1
ATOM 903 N N . ALA A 1 114 ? -5.499 1.446 15.940 1.00 91.69 114 ALA A N 1
ATOM 904 C CA . ALA A 1 114 ? -5.955 0.092 16.255 1.00 91.69 114 ALA A CA 1
ATOM 905 C C . ALA A 1 114 ? -5.483 -0.391 17.640 1.00 91.69 114 ALA A C 1
ATOM 907 O O . ALA A 1 114 ? -6.202 -1.123 18.317 1.00 91.69 114 ALA A O 1
ATOM 908 N N . ARG A 1 115 ? -4.306 0.058 18.100 1.00 89.88 115 ARG A N 1
ATOM 909 C CA . ARG A 1 115 ? -3.769 -0.223 19.447 1.00 89.88 115 ARG A CA 1
ATOM 910 C C . ARG A 1 115 ? -4.347 0.684 20.543 1.00 89.88 115 ARG A C 1
ATOM 912 O O . ARG A 1 115 ? -4.043 0.481 21.716 1.00 89.88 115 ARG A O 1
ATOM 919 N N . GLY A 1 116 ? -5.167 1.673 20.188 1.00 79.06 116 GLY A N 1
ATOM 920 C CA . GLY A 1 116 ? -5.734 2.655 21.114 1.00 79.06 116 GLY A CA 1
ATOM 921 C C . GLY A 1 116 ? -4.830 3.845 21.422 1.00 79.06 116 GLY A C 1
ATOM 922 O O . GLY A 1 116 ? -5.041 4.521 22.429 1.00 79.06 116 GLY A O 1
ATOM 923 N N . GLY A 1 117 ? -3.846 4.114 20.562 1.00 64.62 117 GLY A N 1
ATOM 924 C CA . GLY A 1 117 ? -3.117 5.375 20.564 1.00 64.62 117 GLY A CA 1
ATOM 925 C C . GLY A 1 117 ? -4.065 6.542 20.287 1.00 64.62 117 GLY A C 1
ATOM 926 O O . GLY A 1 117 ? -4.906 6.478 19.391 1.00 64.62 117 GLY A O 1
ATOM 927 N N . VAL A 1 118 ? -3.955 7.600 21.088 1.00 50.88 118 VAL A N 1
ATOM 928 C CA . VAL A 1 118 ? -4.669 8.860 20.854 1.00 50.88 118 VAL A CA 1
ATOM 929 C C . VAL A 1 118 ? -3.891 9.628 19.787 1.00 50.88 118 VAL A C 1
ATOM 931 O O . VAL A 1 118 ? -2.737 9.978 20.034 1.00 50.88 118 VAL A O 1
ATOM 934 N N . VAL A 1 119 ? -4.514 9.874 18.631 1.00 51.34 119 VAL A N 1
ATOM 935 C CA . VAL A 1 119 ? -3.988 10.753 17.570 1.00 51.34 119 VAL A CA 1
ATOM 936 C C . VAL A 1 119 ? -4.800 12.038 17.506 1.00 51.34 119 VAL A C 1
ATOM 938 O O . VAL A 1 119 ? -6.050 11.942 17.518 1.00 51.34 119 VAL A O 1
#

Foldseek 3Di:
DPPDDALVNLVLLFDFFDPVLWDWWWKQDPPVGIDIDTHRGLVVVLVLLDDPDPPIDTRDDLLSVLCSSCPTSNCNVLSVQSVVLVVPDPDDNSSSVSNSVSSVVSNVVSVCNNVPHDD

Radius of gyration: 14.55 Å; Cα contacts (8 Å, |Δi|>4): 169; chains: 1; bounding box: 36×33×34 Å

Mean predicted aligned error: 4.82 Å

Sequence (119 aa):
MKAFMTQKEAAHLLREVDPDDILVAARMHYPSGIHDEWIDTLEELMWFLQPASDRDIPGVSIEGLASWIENVVGDTALAEEVRSCEKSHSNFVDACEAAYYKVETRVKHLQEIARGGVV

Solvent-accessible surface area (backbone atoms only — not comparable to full-atom values): 6709 Å² total; per-residue (Å²): 131,85,79,80,82,48,41,68,59,29,46,55,50,60,36,74,55,57,85,92,66,47,45,79,43,37,34,40,41,81,90,85,43,77,45,82,45,80,32,45,31,58,65,50,46,30,58,64,43,47,75,85,46,101,72,43,50,70,59,69,55,58,64,57,52,20,49,44,33,33,74,69,53,58,41,55,70,60,16,56,56,32,47,46,22,63,78,73,40,98,47,68,66,61,17,46,51,49,32,24,54,53,46,43,54,49,49,54,52,31,53,37,36,47,74,68,49,90,128